Protein AF-A0AAW8L016-F1 (afdb_monomer_lite)

Sequence (117 aa):
WHLGRQNYALWYLEINDQKIVDYLDALRAHFSEFLLEPNSRQYHITLFICGFLNHETKVYSDDFIFGEFEQQKEILRKEDFAPFHLKIGSIDSFSSALFVEIGDTENILFQIRQKLG

pLDDT: mean 91.93, std 5.18, range [74.88, 97.31]

Foldseek 3Di:
DCPPFDAWDFDKAFDDPVVVVVVVVVVCVVCVVQADPPPPDGDIGTLGGQAGEDDPDDPDPRYHYVVLVVQLVVLVVVVPDDDDDKDWADWDDDSHDIDTDIHDPVCVSVVSSVSSD

Radius of gyration: 16.71 Å; chains: 1; bounding box: 33×41×38 Å

Secondary structure (DSSP, 8-state):
--TT---EEEEEEE---HHHHHHHHHHHHHTGGGS-S---PPPEEEEEEEEEEESS---STTEEEHHHHHHHHHHHHHH-PPP---EEEEEEEETTEEEEEEE-TT-HHHHHHHHH-

Structure (mmCIF, N/CA/C/O backbone):
data_AF-A0AAW8L016-F1
#
_entry.id   AF-A0AAW8L016-F1
#
loop_
_atom_site.group_PDB
_atom_site.id
_atom_site.type_symbol
_atom_site.label_atom_id
_atom_site.label_alt_id
_atom_site.label_comp_id
_atom_site.label_asym_id
_atom_site.label_entity_id
_atom_site.label_seq_id
_atom_site.pdbx_PDB_ins_code
_atom_site.Cartn_x
_atom_site.Cartn_y
_atom_site.Cartn_z
_atom_site.occupancy
_atom_site.B_iso_or_equiv
_atom_site.auth_seq_id
_atom_site.auth_comp_id
_atom_site.auth_asym_id
_atom_site.auth_atom_id
_atom_site.pdbx_PDB_model_num
ATOM 1 N N . TRP A 1 1 ? 10.406 18.600 -3.650 1.00 84.62 1 TRP A N 1
ATOM 2 C CA . TRP A 1 1 ? 9.112 18.440 -2.957 1.00 84.62 1 TRP A CA 1
ATOM 3 C C . TRP A 1 1 ? 9.268 17.924 -1.525 1.00 84.62 1 TRP A C 1
ATOM 5 O O . TRP A 1 1 ? 8.536 18.372 -0.662 1.00 84.62 1 TRP A O 1
ATOM 15 N N . HIS A 1 2 ? 10.262 17.079 -1.226 1.00 87.56 2 HIS A N 1
ATOM 16 C CA . HIS A 1 2 ? 10.494 16.571 0.137 1.00 87.56 2 HIS A CA 1
ATOM 17 C C . HIS A 1 2 ? 10.891 17.644 1.174 1.00 87.56 2 HIS A C 1
ATOM 19 O O . HIS A 1 2 ? 10.723 17.422 2.365 1.00 87.56 2 HIS A O 1
ATOM 25 N N . LEU A 1 3 ? 11.417 18.808 0.760 1.00 89.50 3 LEU A N 1
ATOM 26 C CA . LEU A 1 3 ? 11.844 19.904 1.659 1.00 89.50 3 LEU A CA 1
ATOM 27 C C . LEU A 1 3 ? 12.831 19.458 2.763 1.00 89.50 3 LEU A C 1
ATOM 29 O O . LEU A 1 3 ? 12.795 19.955 3.879 1.00 89.50 3 LEU A O 1
ATOM 33 N N . GLY A 1 4 ? 13.705 18.493 2.457 1.00 89.25 4 GLY A N 1
ATOM 34 C CA . GLY A 1 4 ? 14.680 17.942 3.408 1.00 89.25 4 GLY A CA 1
ATOM 35 C C . GLY A 1 4 ? 14.145 16.831 4.322 1.00 89.25 4 GLY A C 1
ATOM 36 O O . GLY A 1 4 ? 14.936 16.193 5.011 1.00 89.25 4 GLY A O 1
ATOM 37 N N . ARG A 1 5 ? 12.838 16.542 4.293 1.00 91.81 5 ARG A N 1
ATOM 38 C CA . ARG A 1 5 ? 12.213 15.456 5.064 1.00 91.81 5 ARG A CA 1
ATOM 39 C C . ARG A 1 5 ? 12.496 14.103 4.406 1.00 91.81 5 ARG A C 1
ATOM 41 O O . ARG A 1 5 ? 12.387 13.961 3.188 1.00 91.81 5 ARG A O 1
ATOM 48 N N . GLN A 1 6 ? 12.874 13.111 5.211 1.00 90.12 6 GLN A N 1
ATOM 49 C CA . GLN A 1 6 ? 13.333 11.806 4.711 1.00 90.12 6 GLN A CA 1
ATOM 50 C C . GLN A 1 6 ? 12.335 10.672 4.944 1.00 90.12 6 GLN A C 1
ATOM 52 O O . GLN A 1 6 ? 12.257 9.749 4.137 1.00 90.12 6 GLN A O 1
ATOM 57 N N . ASN A 1 7 ? 11.550 10.752 6.017 1.00 92.44 7 ASN A N 1
ATOM 58 C CA . ASN A 1 7 ? 10.664 9.670 6.421 1.00 92.44 7 ASN A CA 1
ATOM 59 C C . ASN A 1 7 ? 9.281 9.900 5.824 1.00 92.44 7 ASN A C 1
ATOM 61 O O . ASN A 1 7 ? 8.582 10.813 6.249 1.00 92.44 7 ASN A O 1
ATOM 65 N N . TYR A 1 8 ? 8.894 9.091 4.842 1.00 94.31 8 TYR A N 1
ATOM 66 C CA . TYR A 1 8 ? 7.559 9.130 4.249 1.00 94.31 8 TYR A CA 1
ATOM 67 C C . TYR A 1 8 ? 6.731 7.957 4.776 1.00 94.31 8 TYR A C 1
ATOM 69 O O . TYR A 1 8 ? 7.139 6.803 4.652 1.00 94.31 8 TYR A O 1
ATOM 77 N N . ALA A 1 9 ? 5.595 8.259 5.392 1.00 95.31 9 ALA A N 1
ATOM 78 C CA . ALA A 1 9 ? 4.723 7.313 6.063 1.00 95.31 9 ALA A CA 1
ATOM 79 C C . ALA A 1 9 ? 3.484 6.994 5.219 1.00 95.31 9 ALA A C 1
ATOM 81 O O . ALA A 1 9 ? 2.871 7.862 4.589 1.00 95.31 9 ALA A O 1
ATOM 82 N N . LEU A 1 10 ? 3.109 5.722 5.249 1.00 96.44 10 LEU A N 1
ATOM 83 C CA . LEU A 1 10 ? 1.922 5.166 4.620 1.00 96.44 10 LEU A CA 1
ATOM 84 C C . LEU A 1 10 ? 1.504 3.895 5.365 1.00 96.44 10 LEU A C 1
ATOM 86 O O . LEU A 1 10 ? 2.343 3.220 5.963 1.00 96.44 10 LEU A O 1
ATOM 90 N N . TRP A 1 11 ? 0.227 3.546 5.266 1.00 97.31 11 TRP A N 1
ATOM 91 C CA . TRP A 1 11 ? -0.297 2.242 5.655 1.00 97.31 11 TRP A CA 1
ATOM 92 C C . TRP A 1 11 ? -0.401 1.347 4.428 1.00 97.31 11 TRP A C 1
ATOM 94 O O . TRP A 1 11 ? -0.902 1.770 3.382 1.00 97.31 11 TRP A O 1
ATOM 104 N N . TYR A 1 12 ? 0.032 0.100 4.560 1.00 96.88 12 TYR A N 1
ATOM 105 C CA . TYR A 1 12 ? -0.074 -0.907 3.514 1.00 96.88 12 TYR A CA 1
ATOM 106 C C . TYR A 1 12 ? -0.329 -2.291 4.109 1.00 96.88 12 TYR A C 1
ATOM 108 O O . TYR A 1 12 ? -0.037 -2.536 5.278 1.00 96.88 12 TYR A O 1
ATOM 116 N N . LEU A 1 13 ? -0.886 -3.185 3.294 1.00 95.50 13 LEU A N 1
ATOM 117 C CA . LEU A 1 13 ? -0.943 -4.615 3.580 1.00 95.50 13 LEU A CA 1
ATOM 118 C C . LEU A 1 13 ? 0.231 -5.294 2.886 1.00 95.50 13 LEU A C 1
ATOM 120 O O . LEU A 1 13 ? 0.380 -5.161 1.670 1.00 95.50 13 LEU A O 1
ATOM 124 N N . GLU A 1 14 ? 1.046 -6.013 3.647 1.00 94.50 14 GLU A N 1
ATOM 125 C CA . GLU A 1 14 ? 2.095 -6.874 3.100 1.00 94.50 14 GLU A CA 1
ATOM 126 C C . GLU A 1 14 ? 1.496 -8.118 2.448 1.00 94.50 14 GLU A C 1
ATOM 128 O O . GLU A 1 14 ? 0.567 -8.730 2.981 1.00 94.50 14 GLU A O 1
ATOM 133 N N . ILE A 1 15 ? 2.055 -8.519 1.306 1.00 93.81 15 ILE A N 1
ATOM 134 C CA . ILE A 1 15 ? 1.685 -9.760 0.631 1.00 93.81 15 ILE A CA 1
ATOM 135 C C . ILE A 1 15 ? 2.766 -10.805 0.893 1.00 93.81 15 ILE A C 1
ATOM 137 O O . ILE A 1 15 ? 3.807 -10.812 0.243 1.00 93.81 15 ILE A O 1
ATOM 141 N N . ASN A 1 16 ? 2.481 -11.697 1.843 1.00 91.38 16 ASN A N 1
ATOM 142 C CA . ASN A 1 16 ? 3.426 -12.712 2.320 1.00 91.38 16 ASN A CA 1
ATOM 143 C C . ASN A 1 16 ? 3.009 -14.154 1.961 1.00 91.38 16 ASN A C 1
ATOM 145 O O . ASN A 1 16 ? 3.707 -15.101 2.318 1.00 91.38 16 ASN A O 1
ATOM 149 N N . ASP A 1 17 ? 1.881 -14.352 1.266 1.00 92.94 17 ASP A N 1
ATOM 150 C CA . ASP A 1 17 ? 1.492 -15.681 0.775 1.00 92.94 17 ASP A CA 1
ATOM 151 C C . ASP A 1 17 ? 2.438 -16.127 -0.347 1.00 92.94 17 ASP A C 1
ATOM 153 O O . ASP A 1 17 ? 2.512 -15.488 -1.398 1.00 92.94 17 ASP A O 1
ATOM 157 N N . GLN A 1 18 ? 3.141 -17.241 -0.132 1.00 94.50 18 GLN A N 1
ATOM 158 C CA . GLN A 1 18 ? 4.194 -17.694 -1.038 1.00 94.50 18 GLN A CA 1
ATOM 159 C C . GLN A 1 18 ? 3.696 -17.940 -2.465 1.00 94.50 18 GLN A C 1
ATOM 161 O O . GLN A 1 18 ? 4.394 -17.603 -3.414 1.00 94.50 18 GLN A O 1
ATOM 166 N N . LYS A 1 19 ? 2.481 -18.475 -2.647 1.00 94.62 19 LYS A N 1
ATOM 167 C CA . LYS A 1 19 ? 1.958 -18.750 -3.996 1.00 94.62 19 LYS A CA 1
ATOM 168 C C . LYS A 1 19 ? 1.715 -17.456 -4.759 1.00 94.62 19 LYS A C 1
ATOM 170 O O . LYS A 1 19 ? 1.936 -17.400 -5.967 1.00 94.62 19 LYS A O 1
ATOM 175 N N . ILE A 1 20 ? 1.244 -16.430 -4.055 1.00 93.94 20 ILE A N 1
ATOM 176 C CA . ILE A 1 20 ? 1.053 -15.104 -4.635 1.00 93.94 20 ILE A CA 1
ATOM 177 C C . ILE A 1 20 ? 2.401 -14.454 -4.940 1.00 93.94 20 ILE A C 1
ATOM 179 O O . ILE A 1 20 ? 2.572 -13.918 -6.030 1.00 93.94 20 ILE A O 1
ATOM 183 N N . VAL A 1 21 ? 3.366 -14.536 -4.024 1.00 94.12 21 VAL A N 1
ATOM 184 C CA . VAL A 1 21 ? 4.720 -14.002 -4.237 1.00 94.12 21 VAL A CA 1
ATOM 185 C C . VAL A 1 21 ? 5.383 -14.651 -5.454 1.00 94.12 21 VAL A C 1
ATOM 187 O O . VAL A 1 21 ? 5.849 -13.928 -6.329 1.00 94.12 21 VAL A O 1
ATOM 190 N N . ASP A 1 22 ? 5.340 -15.980 -5.574 1.00 94.94 22 ASP A N 1
ATOM 191 C CA . ASP A 1 22 ? 5.913 -16.709 -6.714 1.00 94.94 22 ASP A CA 1
ATOM 192 C C . ASP A 1 22 ? 5.273 -16.279 -8.044 1.00 94.94 22 ASP A C 1
ATOM 194 O O . ASP A 1 22 ? 5.959 -16.087 -9.051 1.00 94.94 22 ASP A O 1
ATOM 198 N N . TYR A 1 23 ? 3.948 -16.094 -8.051 1.00 94.44 23 TYR A N 1
ATOM 199 C CA . TYR A 1 23 ? 3.222 -15.594 -9.217 1.00 94.44 23 TYR A CA 1
ATOM 200 C C . TYR A 1 23 ? 3.675 -14.181 -9.606 1.00 94.44 23 TYR A C 1
ATOM 202 O O . TYR A 1 23 ? 3.964 -13.922 -10.775 1.00 94.44 23 TYR A O 1
ATOM 210 N N . LEU A 1 24 ? 3.769 -13.270 -8.636 1.00 93.06 24 LEU A N 1
ATOM 211 C CA . LEU A 1 24 ? 4.187 -11.890 -8.878 1.00 93.06 24 LEU A CA 1
ATOM 212 C C . LEU A 1 24 ? 5.654 -11.808 -9.326 1.00 93.06 24 LEU A C 1
ATOM 214 O O . LEU A 1 24 ? 5.976 -11.026 -10.221 1.00 93.06 24 LEU A O 1
ATOM 218 N N . ASP A 1 25 ? 6.529 -12.655 -8.784 1.00 92.69 25 ASP A N 1
ATOM 219 C CA . ASP A 1 25 ? 7.924 -12.758 -9.213 1.00 92.69 25 ASP A CA 1
ATOM 220 C C . ASP A 1 25 ? 8.047 -13.254 -10.656 1.00 92.69 25 ASP A C 1
ATOM 222 O O . ASP A 1 25 ? 8.830 -12.694 -11.429 1.00 92.69 25 ASP A O 1
ATOM 226 N N . ALA A 1 26 ? 7.239 -14.243 -11.052 1.00 93.75 26 ALA A N 1
ATOM 227 C CA . ALA A 1 26 ? 7.182 -14.706 -12.435 1.00 93.75 26 ALA A CA 1
ATOM 228 C C . ALA A 1 26 ? 6.716 -13.595 -13.392 1.00 93.75 26 ALA A C 1
ATOM 230 O O . ALA A 1 26 ? 7.306 -13.422 -14.460 1.00 93.75 26 ALA A O 1
ATOM 231 N N . LEU A 1 27 ? 5.709 -12.804 -13.000 1.00 92.00 27 LEU A N 1
ATOM 232 C CA . LEU A 1 27 ? 5.277 -11.637 -13.774 1.00 92.00 27 LEU A CA 1
ATOM 233 C C . LEU A 1 27 ? 6.388 -10.594 -13.900 1.00 92.00 27 LEU A C 1
ATOM 235 O O . LEU A 1 27 ? 6.701 -10.164 -15.009 1.00 92.00 27 LEU A O 1
ATOM 239 N N . ARG A 1 28 ? 7.023 -10.212 -12.788 1.00 89.81 28 ARG A N 1
ATOM 240 C CA . ARG A 1 28 ? 8.121 -9.237 -12.797 1.00 89.81 28 ARG A CA 1
ATOM 241 C C . ARG A 1 28 ? 9.266 -9.693 -13.702 1.00 89.81 28 ARG A C 1
ATOM 243 O O . ARG A 1 28 ? 9.783 -8.889 -14.471 1.00 89.81 28 ARG A O 1
ATOM 250 N N . ALA A 1 29 ? 9.634 -10.973 -13.652 1.00 91.25 29 ALA A N 1
ATOM 251 C CA . ALA A 1 29 ? 10.660 -11.535 -14.525 1.00 91.25 29 ALA A CA 1
ATOM 252 C C . ALA A 1 29 ? 10.248 -11.481 -16.006 1.00 91.25 29 ALA A C 1
ATOM 254 O O . ALA A 1 29 ? 11.048 -11.068 -16.848 1.00 91.25 29 ALA A O 1
ATOM 255 N N . HIS A 1 30 ? 8.998 -11.842 -16.318 1.00 92.44 30 HIS A N 1
ATOM 256 C CA . HIS A 1 30 ? 8.473 -11.844 -17.685 1.00 92.44 30 HIS A CA 1
ATOM 257 C C . HIS A 1 30 ? 8.504 -10.459 -18.345 1.00 92.44 30 HIS A C 1
ATOM 259 O O . HIS A 1 30 ? 8.781 -10.354 -19.536 1.00 92.44 30 HIS A O 1
ATOM 265 N N . PHE A 1 31 ? 8.267 -9.398 -17.573 1.00 89.88 31 PHE A N 1
ATOM 266 C CA . PHE A 1 31 ? 8.246 -8.020 -18.067 1.00 89.88 31 PHE A CA 1
ATOM 267 C C . PHE A 1 31 ? 9.521 -7.224 -17.764 1.00 89.88 31 PHE A C 1
ATOM 269 O O . PHE A 1 31 ? 9.538 -6.014 -17.973 1.00 89.88 31 PHE A O 1
ATOM 276 N N . SER A 1 32 ? 10.583 -7.870 -17.279 1.00 88.44 32 SER A N 1
ATOM 277 C CA . SER A 1 32 ? 11.796 -7.204 -16.775 1.00 88.44 32 SER A CA 1
ATOM 278 C C . SER A 1 32 ? 12.438 -6.216 -17.757 1.00 88.44 32 SER A C 1
ATOM 280 O O . SER A 1 32 ? 12.935 -5.180 -17.331 1.00 88.44 32 SER A O 1
ATOM 282 N N . GLU A 1 33 ? 12.357 -6.466 -19.067 1.00 89.31 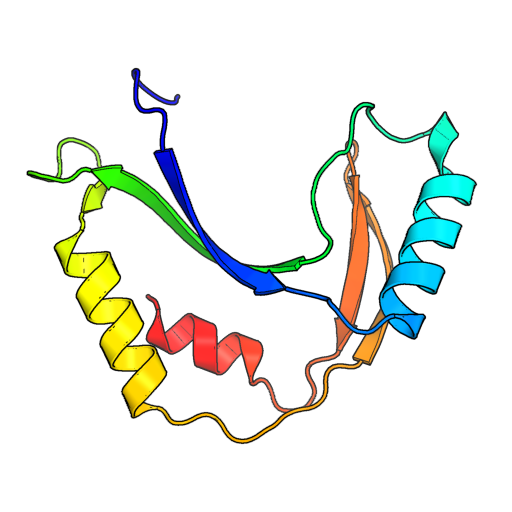33 GLU A N 1
ATOM 283 C CA . GLU A 1 33 ? 12.877 -5.555 -20.102 1.00 89.31 33 GLU A CA 1
ATOM 284 C C . GLU A 1 33 ? 12.140 -4.202 -20.173 1.00 89.31 33 GLU A C 1
ATOM 286 O O . GLU A 1 33 ? 12.665 -3.242 -20.736 1.00 89.31 33 GLU A O 1
ATOM 291 N N . PHE A 1 34 ? 10.938 -4.109 -19.598 1.00 86.56 34 PHE A N 1
ATOM 292 C CA . PHE A 1 34 ? 10.093 -2.912 -19.613 1.00 86.56 34 PHE A CA 1
ATOM 293 C C . PHE A 1 34 ? 10.047 -2.178 -18.267 1.00 86.56 34 PHE A C 1
ATOM 295 O O . PHE A 1 34 ? 9.450 -1.105 -18.177 1.00 86.56 34 PHE A O 1
ATOM 302 N N . LEU A 1 35 ? 10.638 -2.747 -17.214 1.00 85.19 35 LEU A N 1
ATOM 303 C CA . LEU A 1 35 ? 10.554 -2.213 -15.856 1.00 85.19 35 LEU A CA 1
ATOM 304 C C . LEU A 1 35 ? 11.774 -1.363 -15.506 1.00 85.19 35 LEU A C 1
ATOM 306 O O . LEU A 1 35 ? 12.898 -1.635 -15.921 1.00 85.19 35 LEU A O 1
ATOM 310 N N . LEU A 1 36 ? 11.549 -0.321 -14.704 1.00 84.69 36 LEU A N 1
ATOM 311 C CA . LEU A 1 36 ? 12.636 0.474 -14.143 1.00 84.69 36 LEU A CA 1
ATOM 312 C C . LEU A 1 36 ? 13.325 -0.309 -13.021 1.00 84.69 36 LEU A C 1
ATOM 314 O O . LEU A 1 36 ? 12.697 -0.642 -12.016 1.00 84.69 36 LEU A O 1
ATOM 318 N N . GLU A 1 37 ? 14.627 -0.534 -13.170 1.00 81.19 37 GLU A N 1
ATOM 319 C CA . GLU A 1 37 ? 15.466 -1.195 -12.169 1.00 81.19 37 GLU A CA 1
ATOM 320 C C . GLU A 1 37 ? 16.363 -0.188 -11.417 1.00 81.19 37 GLU A C 1
ATOM 322 O O . GLU A 1 37 ? 16.820 0.795 -12.012 1.00 81.19 37 GLU A O 1
ATOM 327 N N . PRO A 1 38 ? 16.664 -0.416 -10.121 1.00 78.81 38 PRO A N 1
ATOM 328 C CA . PRO A 1 38 ? 16.233 -1.555 -9.310 1.00 78.81 38 PRO A CA 1
ATOM 329 C C . PRO A 1 38 ? 14.812 -1.388 -8.748 1.00 78.81 38 PRO A C 1
ATOM 331 O O . PRO A 1 38 ? 14.499 -0.358 -8.146 1.00 78.81 38 PRO A O 1
ATOM 334 N N . ASN A 1 39 ? 13.984 -2.431 -8.837 1.00 74.88 39 ASN A N 1
ATOM 335 C CA . ASN A 1 39 ? 12.717 -2.496 -8.101 1.00 74.88 39 ASN A CA 1
ATOM 336 C C . ASN A 1 39 ? 12.807 -3.461 -6.908 1.00 74.88 39 ASN A C 1
ATOM 338 O O . ASN A 1 39 ? 12.451 -4.635 -6.991 1.00 74.88 39 ASN A O 1
ATOM 342 N N . SER A 1 40 ? 13.278 -2.946 -5.769 1.00 79.38 40 SER A N 1
ATOM 343 C CA . SER A 1 40 ? 13.466 -3.707 -4.523 1.00 79.38 40 SER A CA 1
ATOM 344 C C . SER A 1 40 ? 12.266 -3.668 -3.570 1.00 79.38 40 SER A C 1
ATOM 346 O O . SER A 1 40 ? 12.386 -4.068 -2.409 1.00 79.38 40 SER A O 1
ATOM 348 N N . ARG A 1 41 ? 11.110 -3.156 -4.012 1.00 83.25 41 ARG A N 1
ATOM 349 C CA . ARG A 1 41 ? 9.932 -3.046 -3.145 1.00 83.25 41 ARG A CA 1
ATOM 350 C C . ARG A 1 41 ? 9.327 -4.428 -2.906 1.00 83.25 41 ARG A C 1
ATOM 352 O O . ARG A 1 41 ? 9.124 -5.194 -3.843 1.00 83.25 41 ARG A O 1
ATOM 359 N N . GLN A 1 42 ? 8.995 -4.712 -1.650 1.00 87.44 42 GLN A N 1
ATOM 360 C CA . GLN A 1 42 ? 8.136 -5.844 -1.298 1.00 87.44 42 GLN A CA 1
ATOM 361 C C . GLN A 1 42 ? 6.754 -5.664 -1.940 1.00 87.44 42 GLN A C 1
ATOM 363 O O . GLN A 1 42 ? 6.309 -4.529 -2.136 1.00 87.44 42 GLN A O 1
ATOM 368 N N . TYR A 1 43 ? 6.061 -6.757 -2.256 1.00 93.38 43 TYR A N 1
ATOM 369 C CA . TYR A 1 43 ? 4.689 -6.680 -2.755 1.00 93.38 43 TYR A CA 1
ATOM 370 C C . TYR A 1 43 ? 3.745 -6.237 -1.639 1.00 93.38 43 TYR A C 1
ATOM 372 O O . TYR A 1 43 ? 3.758 -6.780 -0.535 1.00 93.38 43 TYR A O 1
ATOM 380 N N . HIS A 1 44 ? 2.928 -5.232 -1.932 1.00 95.56 44 HIS A N 1
ATOM 381 C CA . HIS A 1 44 ? 2.018 -4.651 -0.960 1.00 95.56 44 HIS A CA 1
ATOM 382 C C . HIS A 1 44 ? 0.802 -4.028 -1.638 1.00 95.56 44 HIS A C 1
ATOM 384 O O . HIS A 1 44 ? 0.839 -3.661 -2.813 1.00 95.56 44 HIS A O 1
ATOM 390 N N . ILE A 1 45 ? -0.264 -3.856 -0.859 1.00 96.06 45 ILE A N 1
ATOM 391 C CA . ILE A 1 45 ? -1.416 -3.034 -1.225 1.00 96.06 45 ILE A CA 1
ATOM 392 C C . ILE A 1 45 ? -1.359 -1.766 -0.382 1.00 96.06 45 ILE A C 1
ATOM 394 O O . ILE A 1 45 ? -1.539 -1.821 0.834 1.00 96.06 45 ILE A O 1
ATOM 398 N N . THR A 1 46 ? -1.134 -0.614 -1.012 1.00 96.19 46 THR A N 1
ATOM 399 C CA . THR A 1 46 ? -1.210 0.675 -0.313 1.00 96.19 46 THR A CA 1
ATOM 400 C C . THR A 1 46 ? -2.649 0.947 0.123 1.00 96.19 46 THR A C 1
ATOM 402 O O . THR A 1 46 ? -3.582 0.983 -0.689 1.00 96.19 46 THR A O 1
ATOM 405 N N . LEU A 1 47 ? -2.831 1.155 1.424 1.00 97.19 47 LEU A N 1
ATOM 406 C CA . LEU A 1 47 ? -4.110 1.514 2.018 1.00 97.19 47 LEU A CA 1
ATOM 407 C C . LEU A 1 47 ? -4.258 3.028 2.051 1.00 97.19 47 LEU A C 1
ATOM 409 O O . LEU A 1 47 ? -5.191 3.550 1.453 1.00 97.19 47 LEU A O 1
ATOM 413 N N . PHE A 1 48 ? -3.328 3.725 2.699 1.00 97.31 48 PHE A N 1
ATOM 414 C CA . PHE A 1 48 ? -3.448 5.155 2.959 1.00 97.31 48 PHE A CA 1
ATOM 415 C C . PHE A 1 48 ? -2.081 5.835 2.950 1.00 97.31 48 PHE A C 1
ATOM 417 O O . PHE A 1 48 ? -1.124 5.304 3.508 1.00 97.31 48 PHE A O 1
ATOM 424 N N . ILE A 1 49 ? -1.990 7.006 2.324 1.00 96.31 49 ILE A N 1
ATOM 425 C CA . ILE A 1 49 ? -0.765 7.808 2.267 1.00 96.31 49 ILE A CA 1
ATOM 426 C C . ILE A 1 49 ? -0.862 8.883 3.346 1.00 96.31 49 ILE A C 1
ATOM 428 O O . ILE A 1 49 ? -1.759 9.719 3.286 1.00 96.31 49 ILE A O 1
ATOM 432 N N . CYS A 1 50 ? 0.056 8.876 4.313 1.00 95.44 50 CYS A N 1
ATOM 433 C CA . CYS A 1 50 ? -0.001 9.805 5.440 1.00 95.44 50 CYS A CA 1
ATOM 434 C C . CYS A 1 50 ? 0.770 11.103 5.171 1.00 95.44 50 CYS A C 1
AT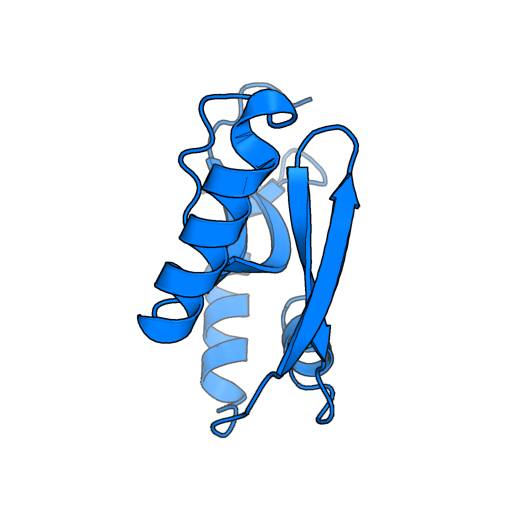OM 436 O O . CYS A 1 50 ? 0.296 12.179 5.518 1.00 95.44 50 CYS A O 1
ATOM 438 N N . GLY A 1 51 ? 1.955 11.005 4.558 1.00 95.12 51 GLY A N 1
ATOM 439 C CA . GLY A 1 51 ? 2.850 12.144 4.336 1.00 95.12 51 GLY A CA 1
ATOM 440 C C . GLY A 1 51 ? 4.210 11.959 5.007 1.00 95.12 51 GLY A C 1
ATOM 441 O O . GLY A 1 51 ? 4.657 10.836 5.217 1.00 95.12 51 GLY A O 1
ATOM 442 N N . PHE A 1 52 ? 4.901 13.047 5.330 1.00 95.44 52 PHE A N 1
ATOM 443 C CA . PHE A 1 52 ? 6.217 13.004 5.959 1.00 95.44 52 PHE A CA 1
ATOM 444 C C . PHE A 1 52 ? 6.119 12.901 7.477 1.00 95.44 52 PHE A C 1
ATOM 446 O O . PHE A 1 52 ? 5.571 13.787 8.129 1.00 95.44 52 PHE A O 1
ATOM 453 N N . LEU A 1 53 ? 6.694 11.839 8.040 1.00 93.50 53 LEU A N 1
ATOM 454 C CA . LEU A 1 53 ? 6.710 11.616 9.477 1.00 93.50 53 LEU A CA 1
ATOM 455 C C . LEU A 1 53 ? 7.550 12.690 10.178 1.00 93.50 53 LEU A C 1
ATOM 457 O O . LEU A 1 53 ? 8.743 12.840 9.898 1.00 93.50 53 LEU A O 1
ATOM 461 N N . ASN A 1 54 ? 6.929 13.392 11.121 1.00 88.25 54 ASN A N 1
ATOM 462 C CA . ASN A 1 54 ? 7.558 14.394 11.971 1.00 88.25 54 ASN A CA 1
ATOM 463 C C . ASN A 1 54 ? 7.241 14.098 13.451 1.00 88.25 54 ASN A C 1
ATOM 465 O O . ASN A 1 54 ? 6.135 13.691 13.798 1.00 88.25 54 ASN A O 1
ATOM 469 N N . HIS A 1 55 ? 8.213 14.263 14.347 1.00 76.88 55 HIS A N 1
ATOM 470 C CA . HIS A 1 55 ? 8.050 13.907 15.762 1.00 76.88 55 HIS A CA 1
ATOM 471 C C . HIS A 1 55 ? 7.549 15.057 16.639 1.00 76.88 55 HIS A C 1
ATOM 473 O O . HIS A 1 55 ? 7.127 14.805 17.764 1.00 76.88 55 HIS A O 1
ATOM 479 N N . GLU A 1 56 ? 7.577 16.296 16.144 1.00 78.12 56 GLU A N 1
ATOM 480 C CA . GLU A 1 56 ? 7.321 17.473 16.979 1.00 78.12 56 GLU A CA 1
ATOM 481 C C . GLU A 1 56 ? 6.018 18.180 16.608 1.00 78.12 56 GLU A C 1
ATOM 483 O O . GLU A 1 56 ? 5.048 18.149 17.363 1.00 78.12 56 GLU A O 1
ATOM 488 N N . THR A 1 57 ? 5.982 18.840 15.450 1.00 81.06 57 THR A N 1
ATOM 489 C CA . THR A 1 57 ? 4.862 19.697 15.039 1.00 81.06 57 THR A CA 1
ATOM 490 C C . THR A 1 57 ? 4.682 19.681 13.525 1.00 81.06 57 THR A C 1
ATOM 492 O O . THR A 1 57 ? 5.625 19.409 12.784 1.00 81.06 57 THR A O 1
ATOM 495 N N . LYS A 1 58 ? 3.463 19.975 13.054 1.00 89.25 58 LYS A N 1
ATOM 496 C CA . LYS A 1 58 ? 3.192 20.158 11.624 1.00 89.25 58 LYS A CA 1
ATOM 497 C C . LYS A 1 58 ? 3.706 21.517 11.163 1.00 89.25 58 LYS A C 1
ATOM 499 O O . LYS A 1 58 ? 3.217 22.548 11.620 1.00 89.25 58 LYS A O 1
ATOM 504 N N . VAL A 1 59 ? 4.651 21.503 10.234 1.00 90.75 59 VAL A N 1
ATOM 505 C CA . VAL A 1 59 ? 5.171 22.684 9.536 1.00 90.75 59 VAL A CA 1
ATOM 506 C C . VAL A 1 59 ? 4.544 22.784 8.145 1.00 90.75 59 VAL A C 1
ATOM 508 O O . VAL A 1 59 ? 4.163 23.869 7.709 1.00 90.75 59 VAL A O 1
ATOM 511 N N . TYR A 1 60 ? 4.394 21.648 7.466 1.00 91.06 60 TYR A N 1
ATOM 512 C CA . TYR A 1 60 ? 3.813 21.547 6.131 1.00 91.06 60 TYR A CA 1
ATOM 513 C C . TYR A 1 60 ? 2.492 20.773 6.146 1.00 91.06 60 TYR A C 1
ATOM 515 O O . TYR A 1 60 ? 2.205 20.006 7.064 1.00 91.06 60 TYR A O 1
ATOM 523 N N . SER A 1 61 ? 1.666 20.964 5.114 1.00 90.38 61 SER A N 1
ATOM 524 C CA . SER A 1 61 ? 0.344 20.324 5.025 1.00 90.38 61 SER A CA 1
ATOM 525 C C . SER A 1 61 ? 0.406 18.806 4.847 1.00 90.38 61 SER A C 1
ATOM 527 O O . SER A 1 61 ? -0.560 18.119 5.153 1.00 90.38 61 SER A O 1
ATOM 529 N N . ASP A 1 62 ? 1.526 18.297 4.339 1.00 93.00 62 ASP A N 1
ATOM 530 C CA . ASP A 1 62 ? 1.846 16.879 4.192 1.00 93.00 62 ASP A CA 1
ATOM 531 C C . ASP A 1 62 ? 2.702 16.351 5.355 1.00 93.00 62 ASP A C 1
ATOM 533 O O . ASP A 1 62 ? 3.279 15.276 5.229 1.00 93.00 62 ASP A O 1
ATOM 537 N N . ASP A 1 63 ? 2.814 17.081 6.472 1.00 94.38 63 ASP A N 1
ATOM 538 C CA . ASP A 1 63 ? 3.417 16.534 7.687 1.00 94.38 63 ASP A CA 1
ATOM 539 C C . ASP A 1 63 ? 2.420 15.635 8.425 1.00 94.38 63 ASP A C 1
ATOM 541 O O . ASP A 1 63 ? 1.273 16.007 8.702 1.00 94.38 63 ASP A O 1
ATOM 545 N N . PHE A 1 64 ? 2.918 14.461 8.788 1.00 95.31 64 PHE A N 1
ATOM 546 C CA . PHE A 1 64 ? 2.240 13.443 9.564 1.00 95.31 64 PHE A CA 1
ATOM 547 C C . PHE A 1 64 ? 2.946 13.318 10.907 1.00 95.31 64 PHE A C 1
ATOM 549 O O . PHE A 1 64 ? 4.096 12.880 10.972 1.00 95.31 64 PHE A O 1
ATOM 556 N N . ILE A 1 65 ? 2.301 13.752 11.986 1.00 94.06 65 ILE A N 1
ATOM 557 C CA . ILE A 1 65 ? 2.939 13.737 13.302 1.00 94.06 65 ILE A CA 1
ATOM 558 C C . ILE A 1 65 ? 2.740 12.400 14.007 1.00 94.06 65 ILE A C 1
ATOM 560 O O . ILE A 1 65 ? 1.740 11.712 13.814 1.00 94.06 65 ILE A O 1
ATOM 564 N N . PHE A 1 66 ? 3.669 12.049 14.895 1.00 91.69 66 PHE A N 1
ATOM 565 C CA . PHE A 1 66 ? 3.615 10.777 15.624 1.00 91.69 66 PHE A CA 1
ATOM 566 C C . PHE A 1 66 ? 2.300 10.566 16.407 1.00 91.69 66 PHE A C 1
ATOM 568 O O . PHE A 1 66 ? 1.818 9.442 16.515 1.00 91.69 66 PHE A O 1
ATOM 575 N N . GLY A 1 67 ? 1.665 11.638 16.896 1.00 92.69 67 GLY A N 1
ATOM 576 C CA . GLY A 1 67 ? 0.346 11.547 17.537 1.00 92.69 67 GLY A CA 1
ATOM 577 C C . GLY A 1 67 ? -0.768 11.056 16.601 1.00 92.69 67 GLY A C 1
ATOM 578 O O . GLY A 1 67 ? -1.638 10.305 17.034 1.00 92.69 67 GLY A O 1
ATOM 579 N N . GLU A 1 68 ? -0.721 11.417 15.315 1.00 94.25 68 GLU A N 1
ATOM 580 C CA . GLU A 1 68 ? -1.677 10.937 14.307 1.00 94.25 68 GLU A CA 1
ATOM 581 C C . GLU A 1 68 ? -1.441 9.464 13.975 1.00 94.25 68 GLU A C 1
ATOM 583 O O . GLU A 1 68 ? -2.398 8.708 13.817 1.00 94.25 68 GLU A O 1
ATOM 588 N N . PHE A 1 69 ? -0.176 9.035 13.938 1.00 94.50 69 PHE A N 1
ATOM 589 C CA . PHE A 1 69 ? 0.178 7.624 13.799 1.00 94.50 69 PHE A CA 1
ATOM 590 C C . PHE A 1 69 ? -0.398 6.779 14.934 1.00 94.50 69 PHE A C 1
ATOM 592 O O . PHE A 1 69 ? -1.074 5.781 14.681 1.00 94.50 69 PHE A O 1
ATOM 599 N N . GLU A 1 70 ? -0.184 7.197 16.181 1.00 95.25 70 GLU A N 1
ATOM 600 C CA . GLU A 1 70 ? -0.721 6.495 17.346 1.00 95.25 70 GLU A CA 1
ATOM 601 C C . GLU A 1 70 ? -2.257 6.468 17.330 1.00 95.25 70 GLU A C 1
ATOM 603 O O . GLU A 1 70 ? -2.857 5.431 17.610 1.00 95.25 70 GLU A O 1
ATOM 608 N N . GLN A 1 71 ? -2.906 7.563 16.921 1.00 95.50 71 GLN A N 1
ATOM 609 C CA . GLN A 1 71 ? -4.359 7.610 16.772 1.00 95.50 71 GLN A CA 1
ATOM 610 C C . GLN A 1 71 ? -4.868 6.634 15.700 1.00 95.50 71 GLN A C 1
ATOM 612 O O . GLN A 1 71 ? -5.789 5.865 15.973 1.00 95.50 71 GLN A O 1
ATOM 617 N N . GLN A 1 72 ? -4.278 6.637 14.501 1.00 96.81 72 GLN A N 1
ATOM 618 C CA . GLN A 1 72 ? -4.645 5.722 13.414 1.00 96.81 72 GLN A CA 1
ATOM 619 C C . GLN A 1 72 ? -4.442 4.259 13.822 1.00 96.81 72 GLN A C 1
ATOM 621 O O . GLN A 1 72 ? -5.327 3.429 13.612 1.00 96.81 72 GLN A O 1
ATOM 626 N N . LYS A 1 73 ? -3.318 3.948 14.479 1.00 96.06 73 LYS A N 1
ATOM 627 C CA . LYS A 1 73 ? -3.025 2.611 15.009 1.00 96.06 73 LYS A CA 1
ATOM 628 C C . LYS A 1 73 ? -4.093 2.149 16.004 1.00 96.06 73 LYS A C 1
ATOM 630 O O . LYS A 1 73 ? -4.571 1.019 15.919 1.00 96.06 73 LYS A O 1
ATOM 635 N N . GLU A 1 74 ? -4.503 3.021 16.924 1.00 97.12 74 GLU A N 1
ATOM 636 C CA . GLU A 1 74 ? -5.550 2.704 17.898 1.00 97.12 74 GLU A CA 1
ATOM 637 C C . GLU A 1 74 ? -6.936 2.552 17.265 1.00 97.12 74 GLU A C 1
ATOM 639 O O . GLU A 1 74 ? -7.712 1.711 17.717 1.00 97.12 74 GLU A O 1
ATOM 644 N N . ILE A 1 75 ? -7.252 3.324 16.221 1.00 96.19 75 ILE A N 1
ATOM 645 C CA . ILE A 1 75 ? -8.488 3.146 15.448 1.00 96.19 75 ILE A CA 1
ATOM 646 C C . ILE A 1 75 ? -8.497 1.755 14.816 1.00 96.19 75 ILE A C 1
ATOM 648 O O . ILE A 1 75 ? -9.415 0.984 15.080 1.00 96.19 75 ILE A O 1
ATOM 652 N N . LEU A 1 76 ? -7.453 1.395 14.063 1.00 95.19 76 LEU A N 1
ATOM 653 C CA . LEU A 1 76 ? -7.375 0.088 13.405 1.00 95.19 76 LEU A CA 1
ATOM 654 C C . LEU A 1 76 ? -7.485 -1.076 14.400 1.00 95.19 76 LEU A C 1
ATOM 656 O O . LEU A 1 76 ? -8.165 -2.058 14.117 1.00 95.19 76 LEU A O 1
ATOM 660 N N . ARG A 1 77 ? -6.872 -0.953 15.585 1.00 94.88 77 ARG A N 1
ATOM 661 C CA . ARG A 1 77 ? -6.970 -1.971 16.642 1.00 94.88 77 ARG A CA 1
ATOM 662 C C . ARG A 1 77 ? -8.392 -2.129 17.187 1.00 94.88 77 ARG A C 1
ATOM 664 O O . ARG A 1 77 ? -8.772 -3.231 17.562 1.00 94.88 77 ARG A O 1
ATOM 671 N N . LYS A 1 78 ? -9.156 -1.037 17.283 1.00 96.00 78 LYS A N 1
ATOM 672 C CA . LYS A 1 78 ? -10.526 -1.046 17.825 1.00 96.00 78 LYS A CA 1
ATOM 673 C C . LYS A 1 78 ? -11.567 -1.548 16.834 1.00 96.00 78 LYS A C 1
ATOM 675 O O . LYS A 1 78 ? -12.582 -2.071 17.276 1.00 96.00 78 LYS A O 1
ATOM 680 N N . GLU A 1 79 ? -11.342 -1.347 15.539 1.00 94.12 79 GLU A N 1
ATOM 681 C CA . GLU A 1 79 ? -12.271 -1.807 14.501 1.00 94.12 79 GLU A CA 1
ATOM 682 C C . GLU A 1 79 ? -12.329 -3.334 14.397 1.00 94.12 79 GLU A C 1
ATOM 684 O O . GLU A 1 79 ? -13.349 -3.850 13.957 1.00 94.12 79 GLU A O 1
ATOM 689 N N . ASP A 1 80 ? -11.273 -4.038 14.830 1.00 89.75 80 ASP A N 1
ATOM 690 C CA . ASP A 1 80 ? -11.226 -5.506 14.922 1.00 89.75 80 ASP A CA 1
ATOM 691 C C . ASP A 1 80 ? -11.751 -6.195 13.649 1.00 89.75 80 ASP A C 1
ATOM 693 O O . ASP A 1 80 ? -12.696 -6.985 13.665 1.00 89.75 80 ASP A O 1
ATOM 697 N N . PHE A 1 81 ? -11.170 -5.823 12.502 1.00 92.12 81 PHE A N 1
ATOM 698 C CA . PHE A 1 81 ? -11.594 -6.340 11.204 1.00 92.12 81 PHE A CA 1
ATOM 699 C C . PHE A 1 81 ? -11.515 -7.871 11.174 1.00 92.12 81 PHE A C 1
ATOM 701 O O . PHE A 1 81 ? -10.457 -8.460 11.406 1.00 92.12 81 PHE A O 1
ATOM 708 N N . ALA A 1 82 ? -12.632 -8.512 10.827 1.00 92.94 82 ALA A N 1
ATOM 709 C CA . ALA A 1 82 ? -12.669 -9.951 10.617 1.00 92.94 82 ALA A CA 1
ATOM 710 C C . ALA A 1 82 ? -11.717 -10.365 9.477 1.00 92.94 82 ALA A C 1
ATOM 712 O O . ALA A 1 82 ? -11.486 -9.577 8.555 1.00 92.94 82 ALA A O 1
ATOM 713 N N . PRO A 1 83 ? -11.191 -11.606 9.489 1.00 93.94 83 PRO A N 1
ATOM 714 C CA . PRO A 1 83 ? -10.436 -12.133 8.360 1.00 93.94 83 PRO A CA 1
ATOM 715 C C . PRO A 1 83 ? -11.234 -12.015 7.058 1.00 93.94 83 PRO A C 1
ATOM 717 O O . PRO A 1 83 ? -12.398 -12.408 7.004 1.00 93.94 83 PRO A O 1
ATOM 720 N N . PHE A 1 84 ? -10.591 -11.510 6.009 1.00 94.69 84 PHE A N 1
ATOM 721 C CA . PHE A 1 84 ? -11.211 -11.244 4.712 1.00 94.69 84 PHE A CA 1
ATOM 722 C C . PHE A 1 84 ? -10.385 -11.847 3.577 1.00 94.69 84 PHE A C 1
ATOM 724 O O . PHE A 1 84 ? -9.205 -12.168 3.743 1.00 94.69 84 PHE A O 1
ATOM 731 N N . HIS A 1 85 ? -11.004 -11.984 2.405 1.00 94.12 85 HIS A N 1
ATOM 732 C CA . HIS A 1 85 ? -10.338 -12.495 1.212 1.00 94.12 85 HIS A CA 1
ATOM 733 C C . HIS A 1 85 ? -10.333 -11.447 0.109 1.00 94.12 85 HIS A C 1
ATOM 735 O O . HIS A 1 85 ? -11.355 -10.850 -0.218 1.00 94.12 85 HIS A O 1
ATOM 741 N N . LEU A 1 86 ? -9.172 -11.281 -0.513 1.00 95.38 86 LEU A N 1
ATOM 742 C CA . LEU A 1 86 ? -9.007 -10.471 -1.710 1.00 95.38 86 LEU A CA 1
ATOM 743 C C . LEU A 1 86 ? -8.739 -11.383 -2.899 1.00 95.38 86 LEU A C 1
ATOM 745 O O .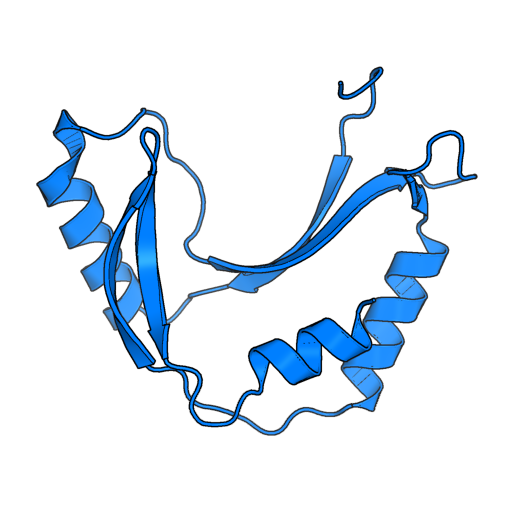 LEU A 1 86 ? -8.142 -12.454 -2.763 1.00 95.38 86 LEU A O 1
ATOM 749 N N . LYS A 1 87 ? -9.173 -10.950 -4.078 1.00 94.31 87 LYS A N 1
ATOM 750 C CA . LYS A 1 87 ? -8.879 -11.629 -5.339 1.00 94.31 87 LYS A CA 1
ATOM 751 C C . LYS A 1 87 ? -7.883 -10.814 -6.134 1.00 94.31 87 LYS A C 1
ATOM 753 O O . LYS A 1 87 ? -7.954 -9.592 -6.147 1.00 94.31 87 LYS A O 1
ATOM 758 N N . ILE A 1 88 ? -6.991 -11.498 -6.828 1.00 92.94 88 ILE A N 1
ATOM 759 C CA . ILE A 1 88 ? -6.108 -10.870 -7.803 1.00 92.94 88 ILE A CA 1
ATOM 760 C C . ILE A 1 88 ? -6.803 -10.918 -9.165 1.00 92.94 88 ILE A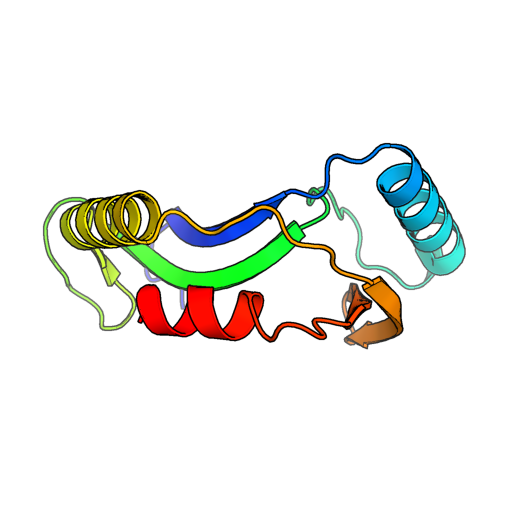 C 1
ATOM 762 O O . ILE A 1 88 ? -7.379 -11.946 -9.529 1.00 92.94 88 ILE A O 1
ATOM 766 N N . GLY A 1 89 ? -6.806 -9.788 -9.863 1.00 91.31 89 GLY A N 1
ATOM 767 C CA . GLY A 1 89 ? -7.442 -9.603 -11.162 1.00 91.31 89 GLY A CA 1
ATOM 768 C C . GLY A 1 89 ? -6.433 -9.523 -12.303 1.00 91.31 89 GLY A C 1
ATOM 769 O O . GLY A 1 89 ? -5.437 -10.250 -12.330 1.00 91.31 89 GLY A O 1
ATOM 770 N N . SER A 1 90 ? -6.724 -8.649 -13.264 1.00 93.44 90 SER A N 1
ATOM 771 C CA . SER A 1 90 ? -5.896 -8.462 -14.453 1.00 93.44 90 SER A CA 1
ATOM 772 C C . SER A 1 90 ? -4.584 -7.762 -14.107 1.00 93.44 90 SER A C 1
ATOM 774 O O . SER A 1 90 ? -4.443 -7.126 -13.061 1.00 93.44 90 SER A O 1
ATOM 776 N N . ILE A 1 91 ? -3.616 -7.876 -15.009 1.00 93.50 91 ILE A N 1
ATOM 777 C CA . ILE A 1 91 ? -2.356 -7.139 -14.933 1.00 93.50 91 ILE A CA 1
ATOM 778 C C . ILE A 1 91 ? -2.527 -5.848 -15.718 1.00 93.50 91 ILE A C 1
ATOM 780 O O . ILE A 1 91 ? -3.052 -5.871 -16.832 1.00 93.50 91 ILE A O 1
ATOM 784 N N . ASP A 1 92 ? -2.038 -4.754 -15.156 1.00 92.19 92 ASP A N 1
ATOM 785 C CA . ASP A 1 92 ? -1.966 -3.467 -15.832 1.00 92.19 92 ASP A CA 1
ATOM 786 C C . ASP A 1 92 ? -0.679 -2.739 -15.404 1.00 92.19 92 ASP A C 1
ATOM 788 O O . ASP A 1 92 ? 0.111 -3.233 -14.590 1.00 92.19 92 ASP A O 1
ATOM 792 N N . SER A 1 93 ? -0.400 -1.589 -16.001 1.00 88.94 93 SER A N 1
ATOM 793 C CA . SER A 1 93 ? 0.858 -0.880 -15.814 1.00 88.94 93 SER A CA 1
ATOM 794 C C . SER A 1 93 ? 0.682 0.630 -15.787 1.00 88.94 93 SER A C 1
ATOM 796 O O . SER A 1 93 ? -0.103 1.218 -16.527 1.00 88.94 93 SER A O 1
ATOM 798 N N . PHE A 1 94 ? 1.495 1.273 -14.959 1.00 84.50 94 PHE A N 1
ATOM 799 C CA . PHE A 1 94 ? 1.917 2.646 -15.187 1.00 84.50 94 PHE A CA 1
ATOM 800 C C . PHE A 1 94 ? 3.197 2.641 -16.021 1.00 84.50 94 PHE A C 1
ATOM 802 O O . PHE A 1 94 ? 3.889 1.629 -16.119 1.00 84.50 94 PHE A O 1
ATOM 809 N N . SER A 1 95 ? 3.579 3.803 -16.549 1.00 76.06 95 SER A N 1
ATOM 810 C CA . SER A 1 95 ? 4.807 3.964 -17.341 1.00 76.06 95 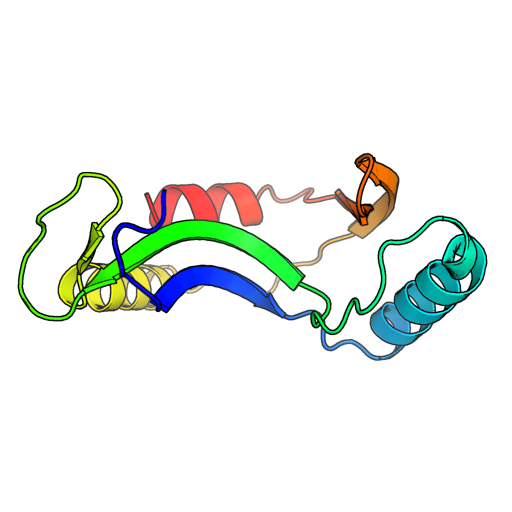SER A CA 1
ATOM 811 C C . SER A 1 95 ? 6.092 3.512 -16.632 1.00 76.06 95 SER A C 1
ATOM 813 O O . SER A 1 95 ? 7.105 3.309 -17.291 1.00 76.06 95 SER A O 1
ATOM 815 N N . SER A 1 96 ? 6.067 3.379 -15.305 1.00 76.31 96 SER A N 1
ATOM 816 C CA . SER A 1 96 ? 7.216 3.027 -14.470 1.00 76.31 96 SER A CA 1
ATOM 817 C C . SER A 1 96 ? 7.063 1.725 -13.679 1.00 76.31 96 SER A C 1
ATOM 819 O O . SER A 1 96 ? 8.035 1.303 -13.052 1.00 76.31 96 SER A O 1
ATOM 821 N N . ALA A 1 97 ? 5.877 1.107 -13.644 1.00 83.31 97 ALA A N 1
ATOM 822 C CA . ALA A 1 97 ? 5.617 -0.042 -12.776 1.00 83.31 97 ALA A CA 1
ATOM 823 C C . ALA A 1 97 ? 4.424 -0.882 -13.242 1.00 83.31 97 ALA A C 1
ATOM 825 O O . ALA A 1 97 ? 3.402 -0.343 -13.661 1.00 83.31 97 ALA A O 1
ATOM 826 N N . LEU A 1 98 ? 4.526 -2.198 -13.063 1.00 89.62 98 LEU A N 1
ATOM 827 C CA . LEU A 1 98 ? 3.385 -3.106 -13.137 1.00 89.62 98 LEU A CA 1
ATOM 828 C C . LEU A 1 98 ? 2.621 -3.121 -11.820 1.00 89.62 98 LEU A C 1
ATOM 830 O O . LEU A 1 98 ? 3.212 -3.047 -10.740 1.00 89.62 98 LEU A O 1
ATOM 834 N N . PHE A 1 99 ? 1.313 -3.296 -11.923 1.00 92.69 99 PHE A N 1
ATOM 835 C CA . PHE A 1 99 ? 0.463 -3.638 -10.799 1.00 92.69 99 PHE A CA 1
ATOM 836 C C . PHE A 1 99 ? -0.541 -4.708 -11.220 1.00 92.69 99 PHE A C 1
ATOM 838 O O . PHE A 1 99 ? -0.776 -4.952 -12.403 1.00 92.69 99 PHE A O 1
ATOM 845 N N . VAL A 1 100 ? -1.122 -5.372 -10.229 1.00 94.69 100 VAL A N 1
ATOM 846 C CA . VAL A 1 100 ? -2.198 -6.329 -10.461 1.00 94.69 100 VAL A CA 1
ATOM 847 C C . VAL A 1 100 ? -3.441 -5.819 -9.758 1.00 94.69 100 VAL A C 1
ATOM 849 O O . VAL A 1 100 ? -3.366 -5.318 -8.633 1.00 94.69 100 VAL A O 1
ATOM 852 N N . GLU A 1 101 ? -4.575 -5.894 -10.443 1.00 95.38 101 GLU A N 1
ATOM 853 C CA . GLU A 1 101 ? -5.853 -5.460 -9.899 1.00 95.38 101 GLU A CA 1
ATOM 854 C C . GLU A 1 101 ? -6.211 -6.265 -8.648 1.00 95.38 101 GLU A C 1
ATOM 856 O O . GLU A 1 101 ? -5.945 -7.466 -8.556 1.00 95.38 101 GLU A O 1
ATOM 861 N N . ILE A 1 102 ? -6.867 -5.603 -7.696 1.00 95.81 102 ILE A N 1
ATOM 862 C CA . ILE A 1 102 ? -7.388 -6.236 -6.489 1.00 95.81 102 ILE A CA 1
ATOM 863 C C . ILE A 1 102 ? -8.911 -6.194 -6.529 1.00 95.81 102 ILE A C 1
ATOM 865 O O . ILE A 1 102 ? -9.526 -5.129 -6.503 1.00 95.81 102 ILE A O 1
ATOM 869 N N . GLY A 1 103 ? -9.518 -7.374 -6.571 1.00 95.81 103 GLY A N 1
ATOM 870 C CA . GLY A 1 103 ? -10.939 -7.575 -6.351 1.00 95.81 103 GLY A CA 1
ATOM 871 C C . GLY A 1 103 ? -11.243 -7.631 -4.857 1.00 95.81 103 GLY A C 1
ATOM 872 O O . GLY A 1 103 ? -10.937 -8.626 -4.199 1.00 95.8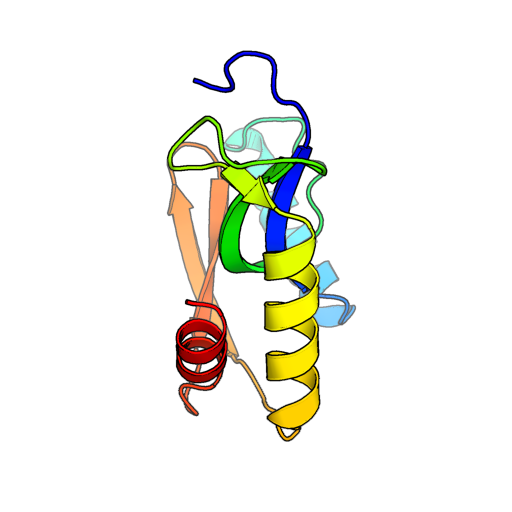1 103 GLY A O 1
ATOM 873 N N . ASP A 1 104 ? -11.880 -6.581 -4.349 1.00 95.94 104 ASP A N 1
ATOM 874 C CA . ASP A 1 104 ? -12.353 -6.459 -2.968 1.00 95.94 104 ASP A CA 1
ATOM 875 C C . ASP A 1 104 ? -13.889 -6.506 -2.936 1.00 95.94 104 ASP A C 1
ATOM 877 O O . ASP A 1 104 ? -14.572 -5.484 -2.988 1.00 95.94 104 ASP A O 1
ATOM 881 N N . THR A 1 105 ? -14.453 -7.716 -2.910 1.00 93.38 105 THR A N 1
ATOM 882 C CA . THR A 1 105 ? -15.913 -7.908 -2.973 1.00 93.38 105 THR A CA 1
ATOM 883 C C . THR A 1 105 ? -16.641 -7.466 -1.708 1.00 93.38 105 THR A C 1
ATOM 885 O O . THR A 1 105 ? -17.830 -7.166 -1.766 1.00 93.38 105 THR A O 1
ATOM 888 N N . GLU A 1 106 ? -15.942 -7.439 -0.575 1.00 94.19 106 GLU A N 1
ATOM 889 C CA . GLU A 1 106 ? -16.492 -7.054 0.731 1.00 94.19 106 GLU A CA 1
ATOM 890 C C . GLU A 1 106 ? -16.282 -5.557 1.017 1.00 94.19 106 GLU A C 1
ATOM 892 O O . GLU A 1 106 ? -16.755 -5.034 2.028 1.00 94.19 106 GLU A O 1
ATOM 897 N N . ASN A 1 107 ? -15.611 -4.851 0.100 1.00 95.44 107 ASN A N 1
ATOM 898 C CA . ASN A 1 107 ? -15.260 -3.439 0.202 1.00 95.44 107 ASN A CA 1
ATOM 899 C C . ASN A 1 107 ? -14.468 -3.124 1.488 1.00 95.44 107 ASN A C 1
ATOM 901 O O . ASN A 1 107 ? -14.588 -2.037 2.063 1.00 95.44 107 ASN A O 1
ATOM 905 N N . ILE A 1 108 ? -13.700 -4.098 1.982 1.00 96.62 108 ILE A N 1
ATOM 906 C CA . ILE A 1 108 ? -12.991 -4.022 3.261 1.00 96.62 108 ILE A CA 1
ATOM 907 C C . ILE A 1 108 ? -11.819 -3.043 3.194 1.00 96.62 108 ILE A C 1
ATOM 909 O O . ILE A 1 108 ? -11.582 -2.296 4.139 1.00 96.62 108 ILE A O 1
ATOM 913 N N . LEU A 1 109 ? -11.131 -2.954 2.052 1.00 96.94 109 LEU A N 1
ATOM 914 C CA . LEU A 1 109 ? -10.039 -2.005 1.847 1.00 96.94 109 LEU A CA 1
ATOM 915 C C . LEU A 1 109 ? -10.558 -0.571 1.892 1.00 96.94 109 LEU A C 1
ATOM 917 O O . LEU A 1 109 ? -9.920 0.303 2.477 1.00 96.94 109 LEU A O 1
ATOM 921 N N . PHE A 1 110 ? -11.734 -0.325 1.311 1.00 96.19 110 PHE A N 1
ATOM 922 C CA . PHE A 1 110 ? -12.395 0.973 1.404 1.00 96.19 110 PHE A CA 1
ATOM 923 C C . PHE A 1 110 ? -12.788 1.309 2.847 1.00 96.19 110 PHE A C 1
ATOM 925 O O . PHE A 1 110 ? -12.553 2.431 3.295 1.00 96.19 110 PHE A O 1
ATOM 932 N N . GLN A 1 111 ? -13.332 0.345 3.594 1.00 96.62 111 GLN A N 1
ATOM 933 C CA . GLN A 1 111 ? -13.670 0.538 5.006 1.00 96.62 111 GLN A CA 1
ATOM 934 C C . GLN A 1 111 ? -12.431 0.868 5.847 1.00 96.62 111 GLN A C 1
ATOM 936 O O . GLN A 1 111 ? -12.463 1.818 6.624 1.00 96.62 111 GLN A O 1
ATOM 941 N N . ILE A 1 112 ? -11.316 0.157 5.646 1.00 97.19 112 ILE A N 1
ATOM 942 C CA . ILE A 1 112 ? -10.044 0.450 6.322 1.00 97.19 112 ILE A CA 1
ATOM 943 C C . ILE A 1 112 ? -9.570 1.873 5.990 1.00 97.19 112 ILE A C 1
ATOM 945 O O . ILE A 1 112 ? -9.193 2.625 6.886 1.00 97.19 112 ILE A O 1
ATOM 949 N N . ARG A 1 113 ? -9.639 2.280 4.715 1.00 97.06 113 ARG A N 1
ATOM 950 C CA . ARG A 1 113 ? -9.267 3.636 4.275 1.00 97.06 113 ARG A CA 1
ATOM 951 C C . ARG A 1 113 ? -10.090 4.717 4.966 1.00 97.06 113 ARG A C 1
ATOM 953 O O . ARG A 1 113 ? -9.515 5.656 5.498 1.00 97.06 113 ARG A O 1
ATOM 960 N N . GLN A 1 114 ? -11.409 4.540 5.036 1.00 96.75 114 GLN A N 1
ATOM 961 C CA . GLN A 1 114 ? -12.318 5.471 5.717 1.00 96.75 114 GLN A CA 1
ATOM 962 C C . GLN A 1 114 ? -11.961 5.689 7.194 1.00 96.75 114 GLN A C 1
ATOM 964 O O . GLN A 1 114 ? -12.253 6.743 7.750 1.00 96.75 114 GLN A O 1
ATOM 969 N N . LYS A 1 115 ? -11.350 4.695 7.846 1.00 96.25 115 LYS A N 1
ATOM 970 C CA . LYS A 1 115 ? -10.931 4.784 9.249 1.00 96.25 115 LYS A CA 1
ATOM 971 C C . LYS A 1 115 ? -9.593 5.498 9.434 1.00 96.25 115 LYS A C 1
ATOM 973 O O . LYS A 1 115 ? -9.338 6.020 10.515 1.00 96.25 115 LYS A O 1
ATOM 978 N N . LEU A 1 116 ? -8.752 5.518 8.402 1.00 95.12 116 LEU A N 1
ATOM 979 C CA . LEU A 1 116 ? -7.427 6.135 8.435 1.00 95.12 116 LEU A CA 1
ATOM 980 C C . LEU A 1 116 ? -7.452 7.639 8.127 1.00 95.12 116 LEU A C 1
ATOM 982 O O . LEU A 1 116 ? -6.597 8.357 8.650 1.00 95.12 116 LEU A O 1
ATOM 986 N N . GLY A 1 117 ? -8.427 8.117 7.349 1.00 85.94 117 GLY A N 1
ATOM 987 C CA . GLY A 1 117 ? -8.598 9.540 7.033 1.00 85.94 117 GLY A CA 1
ATOM 988 C C . GLY A 1 117 ? -9.264 9.779 5.691 1.00 85.94 117 GLY A C 1
ATOM 989 O O . GLY A 1 117 ? -8.926 9.059 4.729 1.00 85.94 117 GLY A O 1
#